Protein AF-A0A1Q7PZD8-F1 (afdb_monomer_lite)

Structure (mmCIF, N/CA/C/O backbone):
data_AF-A0A1Q7PZD8-F1
#
_entry.id   AF-A0A1Q7PZD8-F1
#
loop_
_atom_site.group_PDB
_atom_site.id
_atom_site.type_symbol
_atom_site.label_atom_id
_atom_site.label_alt_id
_atom_site.label_comp_id
_atom_site.label_asym_id
_atom_site.label_entity_id
_atom_site.label_seq_id
_atom_site.pdbx_PDB_ins_code
_atom_site.Cartn_x
_atom_site.Cartn_y
_atom_site.Cartn_z
_atom_site.occupancy
_atom_site.B_iso_or_equiv
_atom_site.auth_seq_id
_atom_site.auth_comp_id
_atom_site.auth_asym_id
_atom_site.auth_atom_id
_atom_site.pdbx_PDB_model_num
ATOM 1 N N . MET A 1 1 ? -4.943 -0.130 -11.254 1.00 75.88 1 MET A N 1
ATOM 2 C CA . MET A 1 1 ? -4.169 -1.299 -11.723 1.00 75.88 1 MET A CA 1
ATOM 3 C C . MET A 1 1 ? -2.786 -0.817 -12.117 1.00 75.88 1 MET A C 1
ATOM 5 O O . MET A 1 1 ? -2.678 -0.134 -13.123 1.00 75.88 1 MET A O 1
ATOM 9 N N . VAL A 1 2 ? -1.768 -1.096 -11.304 1.00 88.12 2 VAL A N 1
ATOM 10 C CA . VAL A 1 2 ? -0.381 -0.663 -11.551 1.00 88.12 2 VAL A CA 1
ATOM 11 C C . VAL A 1 2 ? 0.326 -1.619 -12.513 1.00 88.12 2 VAL A C 1
ATOM 13 O O . VAL A 1 2 ? 0.953 -1.170 -13.462 1.00 88.12 2 VAL A O 1
ATOM 16 N N . GLU A 1 3 ? 0.163 -2.931 -12.320 1.00 89.25 3 GLU A N 1
ATOM 17 C CA . GLU A 1 3 ? 0.861 -3.958 -13.115 1.00 89.25 3 GLU A CA 1
ATOM 18 C C . GLU A 1 3 ? 0.534 -3.869 -14.610 1.00 89.25 3 GLU A C 1
ATOM 20 O O . GLU A 1 3 ? 1.442 -3.815 -15.428 1.00 89.25 3 GLU A O 1
ATOM 25 N N . VAL A 1 4 ? -0.747 -3.736 -14.967 1.00 89.88 4 VAL A N 1
ATOM 26 C CA . VAL A 1 4 ? -1.165 -3.623 -16.376 1.00 89.88 4 VAL A CA 1
ATOM 27 C C . VAL A 1 4 ? -0.643 -2.347 -17.038 1.00 89.88 4 VAL A C 1
ATOM 29 O O . VAL A 1 4 ? -0.263 -2.385 -18.203 1.00 89.88 4 VAL A O 1
ATOM 32 N N . ALA A 1 5 ? -0.598 -1.224 -16.313 1.00 91.25 5 ALA A N 1
ATOM 33 C CA . ALA A 1 5 ? -0.029 0.014 -16.845 1.00 91.25 5 ALA A CA 1
ATOM 34 C C . ALA A 1 5 ? 1.463 -0.161 -17.159 1.00 91.25 5 ALA A C 1
ATOM 36 O O . ALA A 1 5 ? 1.909 0.173 -18.251 1.00 91.25 5 ALA A O 1
ATOM 37 N N . MET A 1 6 ? 2.204 -0.780 -16.239 1.00 92.00 6 MET A N 1
ATOM 38 C CA . MET A 1 6 ? 3.626 -1.048 -16.433 1.00 92.00 6 MET A CA 1
ATOM 39 C C . MET A 1 6 ? 3.890 -2.067 -17.545 1.00 92.00 6 MET A C 1
ATOM 41 O O . MET A 1 6 ? 4.825 -1.878 -18.314 1.00 92.00 6 MET A O 1
ATOM 45 N N . ASP A 1 7 ? 3.074 -3.115 -17.679 1.00 90.62 7 ASP A N 1
ATOM 46 C CA . ASP A 1 7 ? 3.204 -4.066 -18.789 1.00 90.62 7 ASP A CA 1
ATOM 47 C C . ASP A 1 7 ? 3.014 -3.368 -20.146 1.00 90.62 7 ASP A C 1
ATOM 49 O O . ASP A 1 7 ? 3.785 -3.614 -21.074 1.00 90.62 7 ASP A O 1
ATOM 53 N N . MET A 1 8 ? 2.048 -2.447 -20.259 1.00 92.62 8 MET A N 1
ATOM 54 C CA . MET A 1 8 ? 1.863 -1.644 -21.475 1.00 92.62 8 MET A CA 1
ATOM 55 C C . MET A 1 8 ? 3.074 -0.745 -21.763 1.00 92.62 8 MET A C 1
ATOM 57 O O . MET A 1 8 ? 3.529 -0.692 -22.906 1.00 92.62 8 MET A O 1
ATOM 61 N N . ASP A 1 9 ? 3.633 -0.089 -20.743 1.00 92.38 9 ASP A N 1
ATOM 62 C CA . ASP A 1 9 ? 4.831 0.748 -20.894 1.00 92.38 9 ASP A CA 1
ATOM 63 C C . ASP A 1 9 ? 6.044 -0.074 -21.364 1.00 92.38 9 ASP A C 1
ATOM 65 O O . ASP A 1 9 ? 6.802 0.356 -22.240 1.00 92.38 9 ASP A O 1
ATOM 69 N N . LEU A 1 10 ? 6.208 -1.292 -20.833 1.00 92.75 10 LEU A N 1
ATOM 70 C CA . LEU A 1 10 ? 7.265 -2.217 -21.244 1.00 92.75 10 LEU A CA 1
ATOM 71 C C . LEU A 1 10 ? 7.080 -2.704 -22.686 1.00 92.75 10 LEU A C 1
ATOM 73 O O . LEU A 1 10 ? 8.050 -2.738 -23.442 1.00 92.75 10 LEU A O 1
ATOM 77 N N . MET A 1 11 ? 5.852 -3.034 -23.098 1.00 91.56 11 MET A N 1
ATOM 78 C CA . MET A 1 11 ? 5.547 -3.433 -24.482 1.00 91.56 11 MET A CA 1
ATOM 79 C C . MET A 1 11 ? 5.864 -2.327 -25.497 1.00 91.56 11 MET A C 1
ATOM 81 O O . MET A 1 11 ? 6.249 -2.618 -26.629 1.00 91.56 11 MET A O 1
ATOM 85 N N . CYS A 1 12 ? 5.736 -1.065 -25.087 1.00 91.75 12 CYS A N 1
ATOM 86 C CA . CYS A 1 12 ? 6.058 0.108 -25.896 1.00 91.75 12 CYS A CA 1
ATOM 87 C C . CYS A 1 12 ? 7.536 0.533 -25.810 1.00 91.75 12 CYS A C 1
ATOM 89 O O . CYS A 1 12 ? 7.915 1.540 -26.409 1.00 91.75 12 CYS A O 1
ATOM 91 N N . SER A 1 13 ? 8.379 -0.214 -25.090 1.00 93.75 13 SER A N 1
ATOM 92 C CA . SER A 1 13 ? 9.791 0.109 -24.866 1.00 93.75 13 SER A CA 1
ATOM 93 C C . SER A 1 13 ? 10.704 -0.853 -25.640 1.00 93.75 13 SER A C 1
ATOM 95 O O . SER A 1 13 ? 11.177 -1.835 -25.072 1.00 93.75 13 SER A O 1
ATOM 97 N N . PRO A 1 14 ? 11.026 -0.593 -26.924 1.00 92.19 14 PRO A N 1
ATOM 98 C CA . PRO A 1 14 ? 11.845 -1.501 -27.738 1.00 92.19 14 PRO A CA 1
ATOM 99 C C . PRO A 1 14 ? 13.286 -1.666 -27.225 1.00 92.19 14 PRO A C 1
ATOM 101 O O .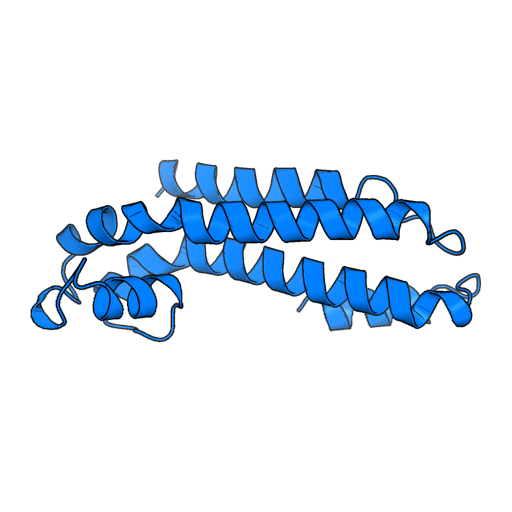 PRO A 1 14 ? 13.962 -2.622 -27.591 1.00 92.19 14 PRO A O 1
ATOM 104 N N . ALA A 1 15 ? 13.758 -0.742 -26.383 1.00 92.81 15 ALA A N 1
ATOM 105 C CA . ALA A 1 15 ? 15.058 -0.820 -25.719 1.00 92.81 15 ALA A CA 1
ATOM 106 C C . ALA A 1 15 ? 15.047 -1.693 -24.450 1.00 92.81 15 ALA A C 1
ATOM 108 O O . ALA A 1 15 ? 16.107 -1.927 -23.873 1.00 92.81 15 ALA A O 1
ATOM 109 N N . PHE A 1 16 ? 13.874 -2.158 -24.003 1.00 95.81 16 PHE A N 1
ATOM 110 C CA . PHE A 1 16 ? 13.747 -2.958 -22.794 1.00 95.81 16 PHE A CA 1
ATOM 111 C C . PHE A 1 16 ? 14.445 -4.312 -22.944 1.00 95.81 16 PHE A C 1
ATOM 113 O O . PHE A 1 16 ? 14.239 -5.053 -23.907 1.00 95.81 16 PHE A O 1
ATOM 120 N N . GLU A 1 17 ? 15.254 -4.670 -21.953 1.00 95.81 17 GLU A N 1
ATOM 121 C CA . GLU A 1 17 ? 15.998 -5.920 -21.969 1.00 95.81 17 GLU A CA 1
ATOM 122 C C . GLU A 1 17 ? 15.245 -6.998 -21.192 1.00 95.81 17 GLU A C 1
ATOM 124 O O . GLU A 1 17 ? 15.093 -6.926 -19.976 1.00 95.81 17 GLU A O 1
ATOM 129 N N . MET A 1 18 ? 14.848 -8.072 -21.878 1.00 94.12 18 MET A N 1
ATOM 130 C CA . MET A 1 18 ? 14.032 -9.150 -21.296 1.00 94.12 18 MET A CA 1
ATOM 131 C C . MET A 1 18 ? 14.620 -9.807 -20.039 1.00 94.12 18 MET A C 1
ATOM 133 O O . MET A 1 18 ? 13.871 -10.338 -19.219 1.00 94.12 18 MET A O 1
ATOM 137 N N . ARG A 1 19 ? 15.944 -9.757 -19.847 1.00 95.56 19 ARG A N 1
ATOM 138 C CA . ARG A 1 19 ? 16.592 -10.238 -18.615 1.00 95.56 19 ARG A CA 1
ATOM 139 C C . ARG A 1 19 ? 16.190 -9.438 -17.368 1.00 95.56 19 ARG A C 1
ATOM 141 O O . ARG A 1 19 ? 16.236 -9.981 -16.271 1.00 95.56 19 ARG A O 1
ATOM 148 N N . GLU A 1 20 ? 15.768 -8.183 -17.531 1.00 96.00 20 GLU A N 1
ATOM 149 C CA . GLU A 1 20 ? 15.320 -7.298 -16.447 1.00 96.00 20 GLU A CA 1
ATOM 150 C C . GLU A 1 20 ? 13.822 -7.473 -16.119 1.00 96.00 20 GLU A C 1
ATOM 152 O O . GLU A 1 20 ? 13.328 -6.895 -15.149 1.00 96.00 20 GLU A O 1
ATOM 157 N N . LEU A 1 21 ? 13.083 -8.307 -16.869 1.00 94.50 21 LEU A N 1
ATOM 158 C CA . LEU A 1 21 ? 11.638 -8.514 -16.685 1.00 94.50 21 LEU A CA 1
ATOM 159 C C . LEU A 1 21 ? 11.272 -9.012 -15.282 1.00 94.50 21 LEU A C 1
ATOM 161 O O . LEU A 1 21 ? 10.256 -8.593 -14.729 1.00 94.50 21 LEU A O 1
ATOM 165 N N . GLY A 1 22 ? 12.096 -9.876 -14.684 1.00 95.00 22 GLY A N 1
ATOM 166 C CA . GLY A 1 22 ? 11.879 -10.344 -13.311 1.00 95.00 22 GLY A CA 1
ATOM 167 C C . GLY A 1 22 ? 11.932 -9.204 -12.289 1.00 95.00 22 GLY A C 1
ATOM 168 O O . GLY A 1 22 ? 11.043 -9.083 -11.438 1.00 95.00 22 GLY A O 1
ATOM 169 N N . SER A 1 23 ? 12.931 -8.327 -12.412 1.00 96.12 23 SER A N 1
ATOM 170 C CA . SER A 1 23 ? 13.091 -7.151 -11.553 1.00 96.12 23 SER A CA 1
ATOM 171 C C . SER A 1 23 ? 11.953 -6.152 -11.769 1.00 96.12 23 SER A C 1
ATOM 173 O O . SER A 1 23 ? 11.325 -5.728 -10.799 1.00 96.12 23 SER A O 1
ATOM 175 N N . MET A 1 24 ? 11.589 -5.857 -13.022 1.00 95.94 24 MET A N 1
ATOM 176 C CA . MET A 1 24 ? 10.481 -4.944 -13.335 1.00 95.94 24 MET A CA 1
ATOM 177 C C . MET A 1 24 ? 9.122 -5.439 -12.833 1.00 95.94 24 MET A C 1
ATOM 179 O O . MET A 1 24 ? 8.368 -4.665 -12.246 1.00 95.94 24 MET A O 1
ATOM 183 N N . ARG A 1 25 ? 8.817 -6.735 -12.974 1.00 95.06 25 ARG A N 1
ATOM 184 C CA . ARG A 1 25 ? 7.599 -7.328 -12.393 1.00 95.06 25 ARG A CA 1
ATOM 185 C C . ARG A 1 25 ? 7.581 -7.223 -10.875 1.00 95.06 25 ARG A C 1
ATOM 187 O O . ARG A 1 25 ? 6.532 -6.988 -10.278 1.00 95.06 25 ARG A O 1
ATOM 194 N N . THR A 1 26 ? 8.743 -7.366 -10.241 1.00 96.88 26 THR A N 1
ATOM 195 C CA . THR A 1 26 ? 8.853 -7.199 -8.791 1.00 96.88 26 THR A CA 1
ATOM 196 C C . THR A 1 26 ? 8.574 -5.753 -8.385 1.00 96.88 26 THR A C 1
ATOM 198 O O . THR A 1 26 ? 7.794 -5.531 -7.457 1.00 96.88 26 THR A O 1
ATOM 201 N N . VAL A 1 27 ? 9.120 -4.772 -9.112 1.00 97.12 27 VAL A N 1
ATOM 202 C CA . VAL A 1 27 ? 8.802 -3.346 -8.924 1.00 97.12 27 VAL A CA 1
ATOM 203 C C . VAL A 1 27 ? 7.299 -3.099 -9.079 1.00 97.12 27 VAL A C 1
ATOM 205 O O . VAL A 1 27 ? 6.695 -2.501 -8.188 1.00 97.12 27 VAL A O 1
ATOM 208 N N . ALA A 1 28 ? 6.677 -3.622 -10.138 1.00 96.12 28 ALA A N 1
ATOM 209 C CA . ALA A 1 28 ? 5.245 -3.469 -10.394 1.00 96.12 28 ALA A CA 1
ATOM 210 C C . ALA A 1 28 ? 4.374 -4.044 -9.269 1.00 96.12 28 ALA A C 1
ATOM 212 O O . ALA A 1 28 ? 3.481 -3.368 -8.754 1.00 96.12 28 ALA A O 1
ATOM 213 N N . CYS A 1 29 ? 4.688 -5.258 -8.812 1.00 97.56 29 CYS A N 1
ATOM 214 C CA . CYS A 1 29 ? 3.979 -5.910 -7.715 1.00 97.56 29 CYS A CA 1
ATOM 215 C C . CYS A 1 29 ? 4.119 -5.133 -6.394 1.00 97.56 29 CYS A C 1
ATOM 217 O O . CYS A 1 29 ? 3.160 -4.989 -5.628 1.00 97.56 29 CYS A O 1
ATOM 219 N N . LEU A 1 30 ? 5.316 -4.616 -6.097 1.00 97.88 30 LEU A N 1
ATOM 220 C CA . LEU A 1 30 ? 5.550 -3.794 -4.908 1.00 97.88 30 LEU A CA 1
ATOM 221 C C . LEU A 1 30 ? 4.784 -2.468 -4.992 1.00 97.88 30 LEU A C 1
ATOM 223 O O . LEU A 1 30 ? 4.112 -2.101 -4.028 1.00 97.88 30 LEU A O 1
ATOM 227 N N . ALA A 1 31 ? 4.815 -1.795 -6.141 1.00 97.12 31 ALA A N 1
ATOM 228 C CA . ALA A 1 31 ? 4.070 -0.564 -6.381 1.00 97.12 31 ALA A CA 1
ATOM 229 C C . ALA A 1 31 ? 2.549 -0.779 -6.270 1.00 97.12 31 ALA A C 1
ATOM 231 O O . ALA A 1 31 ? 1.866 0.008 -5.616 1.00 97.12 31 ALA A O 1
ATOM 232 N N . GLN A 1 32 ? 2.017 -1.890 -6.790 1.00 96.38 32 GLN A N 1
ATOM 233 C CA . GLN A 1 32 ? 0.612 -2.277 -6.618 1.00 96.38 32 GLN A CA 1
ATOM 234 C C . GLN A 1 32 ? 0.245 -2.461 -5.136 1.00 96.38 32 GLN A C 1
ATOM 236 O O . GLN A 1 32 ? -0.813 -2.007 -4.697 1.00 96.38 32 GLN A O 1
ATOM 241 N N . LYS A 1 33 ? 1.121 -3.084 -4.336 1.00 96.94 33 LYS A N 1
ATOM 242 C CA . LYS A 1 33 ? 0.912 -3.235 -2.884 1.00 96.94 33 LYS A CA 1
ATOM 243 C C . LYS A 1 33 ? 0.931 -1.892 -2.153 1.00 96.94 33 LYS A C 1
ATOM 245 O O . LYS A 1 33 ? 0.133 -1.697 -1.240 1.00 96.94 33 LYS A O 1
ATOM 250 N N . ILE A 1 34 ? 1.812 -0.973 -2.546 1.00 96.75 34 ILE A N 1
ATOM 251 C CA . ILE A 1 34 ? 1.881 0.387 -1.988 1.00 96.75 34 ILE A CA 1
ATOM 252 C C . ILE A 1 34 ? 0.604 1.162 -2.334 1.00 96.75 34 ILE A C 1
ATOM 254 O O . ILE A 1 34 ? -0.028 1.720 -1.440 1.00 96.75 34 ILE A O 1
ATOM 258 N N . ALA A 1 35 ? 0.166 1.119 -3.595 1.00 94.25 35 ALA A N 1
ATOM 259 C CA . ALA A 1 35 ? -1.081 1.739 -4.037 1.00 94.25 35 ALA A CA 1
ATOM 260 C C . ALA A 1 35 ? -2.301 1.183 -3.283 1.00 94.25 35 ALA A C 1
ATOM 262 O O . ALA A 1 35 ? -3.170 1.945 -2.870 1.00 94.25 35 ALA A O 1
ATOM 263 N N . HIS A 1 36 ? -2.341 -0.130 -3.032 1.00 94.62 36 HIS A N 1
ATOM 264 C CA . HIS A 1 36 ? -3.391 -0.751 -2.226 1.00 94.62 36 HIS A CA 1
ATOM 265 C C . HIS A 1 36 ? -3.396 -0.239 -0.777 1.00 94.62 36 HIS A C 1
ATOM 267 O O . HIS A 1 36 ? -4.463 -0.001 -0.216 1.00 94.62 36 HIS A O 1
ATOM 273 N N . VAL A 1 37 ? -2.222 -0.055 -0.159 1.00 95.56 37 VAL A N 1
ATOM 274 C CA . VAL A 1 37 ? -2.130 0.570 1.172 1.00 95.56 37 VAL A CA 1
ATOM 275 C C . VAL A 1 37 ? -2.659 2.001 1.127 1.00 95.56 37 VAL A C 1
ATOM 277 O O . VAL A 1 37 ? -3.467 2.355 1.977 1.00 95.56 37 VAL A O 1
ATOM 280 N N . GLY A 1 38 ? -2.256 2.794 0.132 1.00 93.31 38 GLY A N 1
ATOM 281 C CA . GLY A 1 38 ? -2.756 4.156 -0.058 1.00 93.31 38 GLY A CA 1
ATOM 282 C C . GLY A 1 38 ? -4.281 4.211 -0.165 1.00 93.31 38 GLY A C 1
ATOM 283 O O . GLY A 1 38 ? -4.925 4.921 0.601 1.00 93.31 38 GLY A O 1
ATOM 284 N N . ASN A 1 39 ? -4.862 3.375 -1.031 1.00 92.25 39 ASN A N 1
ATOM 285 C CA . ASN A 1 39 ? -6.311 3.256 -1.182 1.00 92.25 39 ASN A CA 1
ATOM 286 C C . ASN A 1 39 ? -6.994 2.904 0.147 1.00 92.25 39 ASN A C 1
ATOM 288 O O . ASN A 1 39 ? -7.866 3.640 0.596 1.00 92.25 39 ASN A O 1
ATOM 292 N N . MET A 1 40 ? -6.533 1.846 0.821 1.00 95.12 40 MET A N 1
ATOM 293 C CA . MET A 1 40 ? -7.065 1.416 2.119 1.00 95.12 40 MET A CA 1
ATOM 294 C C . MET A 1 40 ? -7.004 2.540 3.165 1.00 95.12 40 MET A C 1
ATOM 296 O O . MET A 1 40 ? -7.956 2.746 3.912 1.00 95.12 40 MET A O 1
ATOM 300 N N . LEU A 1 41 ? -5.902 3.298 3.222 1.00 93.88 41 LEU A N 1
ATOM 301 C CA . LEU A 1 41 ? -5.783 4.447 4.121 1.00 93.88 41 LEU A CA 1
ATOM 302 C C . LEU A 1 41 ? -6.801 5.543 3.788 1.00 93.88 41 LEU A C 1
ATOM 304 O O . LEU A 1 41 ? -7.176 6.289 4.682 1.00 93.88 41 LEU A O 1
ATOM 308 N N . THR A 1 42 ? -7.269 5.676 2.554 1.00 92.69 42 THR A N 1
ATOM 309 C CA . THR A 1 42 ? -8.299 6.674 2.225 1.00 92.69 42 THR A CA 1
ATOM 310 C C . THR A 1 42 ? -9.725 6.185 2.452 1.00 92.69 42 THR A C 1
ATOM 312 O O . THR A 1 42 ? -10.582 6.995 2.799 1.00 92.69 42 THR A O 1
ATOM 315 N N . THR A 1 43 ? -9.989 4.889 2.274 1.00 93.88 43 THR A N 1
ATOM 316 C CA . THR A 1 43 ? -11.356 4.350 2.226 1.00 93.88 43 THR A CA 1
ATOM 317 C C . THR A 1 43 ? -11.832 3.759 3.547 1.00 93.88 43 THR A C 1
ATOM 319 O O . THR A 1 43 ? -13.024 3.859 3.842 1.00 93.88 43 THR A O 1
ATOM 322 N N . TYR A 1 44 ? -10.929 3.243 4.394 1.00 95.81 44 TYR A N 1
ATOM 323 C CA . TYR A 1 44 ? -11.341 2.560 5.627 1.00 95.81 44 TYR A CA 1
ATOM 324 C C . TYR A 1 44 ? -12.273 3.367 6.544 1.00 95.81 44 TYR A C 1
ATOM 326 O O . TYR A 1 44 ? -13.138 2.752 7.167 1.00 95.81 44 TYR A O 1
ATOM 334 N N . PRO A 1 45 ? -12.154 4.707 6.679 1.00 95.38 45 PRO A N 1
ATOM 335 C CA . PRO A 1 45 ? -13.072 5.461 7.527 1.00 95.38 45 PRO A CA 1
ATOM 336 C C . PRO A 1 45 ? -14.538 5.308 7.107 1.00 95.38 45 PRO A C 1
ATOM 338 O O . PRO A 1 45 ? -15.403 5.180 7.971 1.00 95.38 45 PRO A O 1
ATOM 341 N N . SER A 1 46 ? -14.808 5.292 5.799 1.00 95.62 46 SER A N 1
ATOM 342 C CA . SER A 1 46 ? -16.147 5.056 5.252 1.00 95.62 46 SER A CA 1
ATOM 343 C C . SER A 1 46 ? -16.546 3.589 5.379 1.00 95.62 46 SER A C 1
ATOM 345 O O . SER A 1 46 ? -17.650 3.305 5.832 1.00 95.62 46 SER A O 1
ATOM 347 N N . GLU A 1 47 ? -15.625 2.664 5.098 1.00 97.25 47 GLU A N 1
ATOM 348 C CA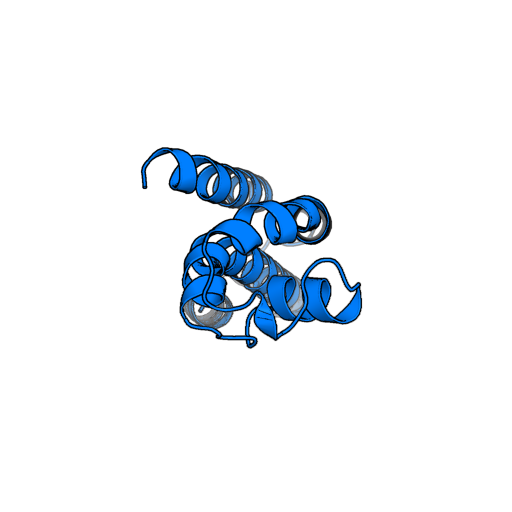 . GLU A 1 47 ? -15.862 1.214 5.201 1.00 97.25 47 GLU A CA 1
ATOM 349 C C . GLU A 1 47 ? -16.269 0.800 6.634 1.00 97.25 47 GLU A C 1
ATOM 351 O O . GLU A 1 47 ? -17.160 -0.028 6.815 1.00 97.25 47 GLU A O 1
ATOM 356 N N . VAL A 1 48 ? -15.712 1.442 7.675 1.00 97.38 48 VAL A N 1
ATOM 357 C CA . VAL A 1 48 ? -16.139 1.246 9.078 1.00 97.38 48 VAL A CA 1
ATOM 358 C C . VAL A 1 48 ? -17.616 1.605 9.282 1.00 97.38 48 VAL A C 1
ATOM 360 O O . VAL A 1 48 ? -18.323 0.898 10.001 1.00 97.38 48 VAL A O 1
ATOM 363 N N . VAL A 1 49 ? -18.091 2.691 8.665 1.00 96.69 49 VAL A N 1
ATOM 364 C CA . VAL A 1 49 ? -19.486 3.161 8.769 1.00 96.69 49 VAL A CA 1
ATOM 365 C C . VAL A 1 49 ? -20.426 2.296 7.926 1.00 96.69 49 VAL A C 1
ATOM 367 O O . VAL A 1 49 ? -21.564 2.046 8.313 1.00 96.69 49 VAL A O 1
ATOM 370 N N . GLU A 1 50 ? -19.944 1.788 6.799 1.00 97.06 50 GLU A N 1
ATOM 371 C CA . GLU A 1 50 ? -20.689 0.895 5.906 1.00 97.06 50 GLU A CA 1
ATOM 372 C C . GLU A 1 50 ? -20.732 -0.555 6.410 1.00 97.06 50 GLU A C 1
ATOM 374 O O . GLU A 1 50 ? -21.430 -1.388 5.834 1.00 97.06 50 GLU A O 1
ATOM 379 N N . ARG A 1 51 ? -20.030 -0.853 7.514 1.00 96.75 51 ARG A N 1
ATOM 380 C CA . ARG A 1 51 ? -19.842 -2.209 8.056 1.00 96.75 51 ARG A CA 1
ATOM 381 C C . ARG A 1 51 ? -19.144 -3.152 7.068 1.00 96.75 51 ARG A C 1
ATOM 383 O O . ARG A 1 51 ? -19.313 -4.367 7.158 1.00 96.75 51 ARG A O 1
ATOM 390 N N . ASP A 1 52 ? -18.338 -2.606 6.160 1.00 96.12 52 ASP A N 1
ATOM 391 C CA . ASP A 1 52 ? -17.517 -3.393 5.248 1.00 96.12 52 ASP A CA 1
ATOM 392 C C . ASP A 1 52 ? -16.219 -3.831 5.944 1.00 96.12 52 ASP A C 1
ATOM 394 O O . ASP A 1 52 ? -15.401 -3.025 6.390 1.00 96.12 52 ASP A O 1
ATOM 398 N N . VAL A 1 53 ? -16.027 -5.145 6.042 1.00 94.81 53 VAL A N 1
ATOM 399 C CA . VAL A 1 53 ? -14.868 -5.775 6.690 1.00 94.81 53 VAL A CA 1
ATOM 400 C C . VAL A 1 53 ? -13.811 -6.264 5.696 1.00 94.81 53 VAL A C 1
ATOM 402 O O . VAL A 1 53 ? -12.832 -6.893 6.112 1.00 94.81 53 VAL A O 1
ATOM 405 N N . SER A 1 54 ? -13.987 -5.974 4.402 1.00 93.88 54 SER A N 1
ATOM 406 C CA . SER A 1 54 ? -13.051 -6.324 3.326 1.00 93.88 54 SER A CA 1
ATOM 407 C C . SER A 1 54 ? -11.683 -5.643 3.487 1.00 93.88 54 SER A C 1
ATOM 409 O O . SER A 1 54 ? -10.650 -6.187 3.086 1.00 93.88 54 SER A O 1
ATOM 411 N N . SER A 1 55 ? -11.663 -4.483 4.146 1.00 94.75 55 SER A N 1
ATOM 412 C CA . SER A 1 55 ? -10.466 -3.694 4.414 1.00 94.75 55 SER A CA 1
ATOM 413 C C . SER A 1 55 ? -9.512 -4.393 5.386 1.00 94.75 55 SER A C 1
ATOM 415 O O . SER A 1 55 ? -9.877 -4.635 6.544 1.00 94.75 55 SER A O 1
ATOM 417 N N . PRO A 1 56 ? -8.241 -4.637 5.009 1.00 96.69 56 PRO A N 1
ATOM 418 C CA . PRO A 1 56 ? -7.295 -5.341 5.872 1.00 96.69 56 PRO A CA 1
ATOM 419 C C . PRO A 1 56 ? -7.076 -4.687 7.242 1.00 96.69 56 PRO A C 1
ATOM 421 O O . PRO A 1 56 ? -6.782 -5.387 8.215 1.00 96.69 56 PRO A O 1
ATOM 424 N N . ILE A 1 57 ? -7.190 -3.357 7.334 1.00 97.56 57 ILE A N 1
ATOM 425 C CA . ILE A 1 57 ? -7.039 -2.619 8.595 1.00 97.56 57 ILE A CA 1
ATOM 426 C C . ILE A 1 57 ? -8.223 -2.853 9.540 1.00 97.56 57 ILE A C 1
ATOM 428 O O . ILE A 1 57 ? -8.007 -3.025 10.741 1.00 97.56 57 ILE A O 1
ATOM 432 N N . ILE A 1 58 ? -9.444 -2.959 9.007 1.00 97.94 58 ILE A N 1
ATOM 433 C CA . ILE A 1 58 ? -10.661 -3.252 9.775 1.00 97.94 58 ILE A CA 1
ATOM 434 C C . ILE A 1 58 ? -10.631 -4.705 10.249 1.00 97.94 58 ILE A C 1
ATOM 436 O O . ILE A 1 58 ? -10.776 -4.961 11.446 1.00 97.94 58 ILE A O 1
ATOM 440 N N . SER A 1 59 ? -10.324 -5.660 9.361 1.00 97.62 59 SER A N 1
ATOM 441 C CA . SER A 1 59 ? -10.211 -7.069 9.767 1.00 97.62 59 SER A CA 1
ATOM 442 C C . SER A 1 59 ? -9.074 -7.279 10.780 1.00 97.62 59 SER A C 1
ATOM 444 O O . SER A 1 59 ? -9.147 -8.158 11.639 1.00 97.62 59 SER A O 1
ATOM 446 N N . LEU A 1 60 ? -7.994 -6.489 10.718 1.00 98.12 60 LEU A N 1
ATOM 447 C CA . LEU A 1 60 ? -6.950 -6.506 11.746 1.00 98.12 60 LEU A CA 1
ATOM 448 C C . LEU A 1 60 ? -7.442 -5.935 13.083 1.00 98.12 60 LEU A C 1
ATOM 450 O O . LEU A 1 60 ? -7.112 -6.504 14.123 1.00 98.12 60 LEU A O 1
ATOM 454 N N . ALA A 1 61 ? -8.211 -4.846 13.066 1.00 98.12 61 ALA A N 1
ATOM 455 C CA . ALA A 1 61 ? -8.752 -4.223 14.269 1.00 98.12 61 ALA A CA 1
ATOM 456 C C . ALA A 1 61 ? -9.701 -5.162 15.024 1.00 98.12 61 ALA A C 1
ATOM 458 O O . ALA A 1 61 ? -9.540 -5.323 16.234 1.00 98.12 61 ALA A O 1
ATOM 459 N N . LEU A 1 62 ? -10.597 -5.847 14.304 1.00 97.94 62 LEU A N 1
ATOM 460 C CA . LEU A 1 62 ? -11.490 -6.868 14.862 1.00 97.94 62 LEU A CA 1
ATOM 461 C C . LEU A 1 62 ? -10.698 -8.036 15.466 1.00 97.94 62 LEU A C 1
ATOM 463 O O . LEU A 1 62 ? -10.876 -8.372 16.633 1.00 97.94 62 LEU A O 1
ATOM 467 N N . ARG A 1 63 ? -9.738 -8.605 14.718 1.00 97.69 63 ARG A N 1
ATOM 468 C CA . ARG A 1 63 ? -8.897 -9.717 15.212 1.00 97.69 63 ARG A CA 1
ATOM 469 C C . ARG A 1 63 ? -8.077 -9.361 16.449 1.00 97.69 63 ARG A C 1
ATOM 471 O O . ARG A 1 63 ? -7.775 -10.238 17.250 1.00 97.69 63 ARG A O 1
ATOM 478 N N . LYS A 1 64 ? -7.677 -8.096 16.588 1.00 97.00 64 LYS A N 1
ATOM 479 C CA . LYS A 1 64 ? -6.938 -7.596 17.755 1.00 97.00 64 LYS A CA 1
ATOM 480 C C . LYS A 1 64 ? -7.845 -7.106 18.889 1.00 97.00 64 LYS A C 1
ATOM 482 O O . LYS A 1 64 ? -7.315 -6.652 19.898 1.00 97.00 64 LYS A O 1
ATOM 487 N N . GLY A 1 65 ? -9.170 -7.154 18.727 1.00 97.12 65 GLY A N 1
ATOM 488 C CA . GLY A 1 65 ? -10.129 -6.643 19.709 1.00 97.12 65 GLY A CA 1
ATOM 489 C C . GLY A 1 65 ? -10.048 -5.128 19.931 1.00 97.12 65 GLY A C 1
ATOM 490 O O . GLY A 1 65 ? -10.454 -4.638 20.979 1.00 97.12 65 GLY A O 1
ATOM 491 N N . ILE A 1 66 ? -9.492 -4.376 18.975 1.00 97.44 66 ILE A N 1
ATOM 492 C CA . ILE A 1 66 ? -9.409 -2.904 19.040 1.00 97.44 66 ILE A CA 1
ATOM 493 C C . ILE A 1 66 ? -10.791 -2.276 18.842 1.00 97.44 66 ILE A C 1
ATOM 495 O O . ILE A 1 66 ? -11.084 -1.223 19.410 1.00 97.44 66 ILE A O 1
ATOM 499 N N . ILE A 1 67 ? -11.614 -2.940 18.034 1.00 97.56 67 ILE A N 1
ATOM 500 C CA . ILE A 1 67 ? -13.045 -2.702 17.886 1.00 97.56 67 ILE A CA 1
ATOM 501 C 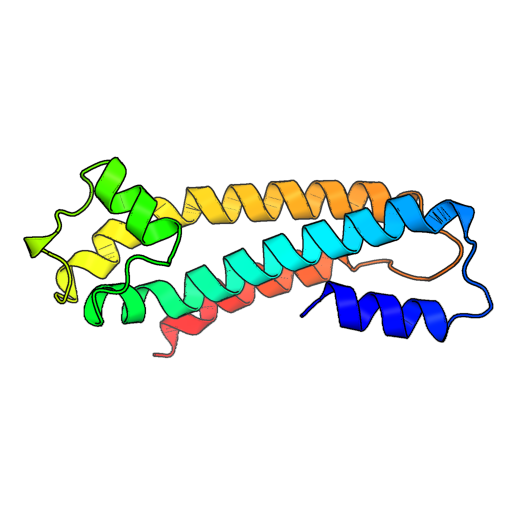C . ILE A 1 67 ? -13.760 -4.051 17.954 1.00 97.56 67 ILE A C 1
ATOM 503 O O . ILE A 1 67 ? -13.166 -5.088 17.644 1.00 97.56 67 ILE A O 1
ATOM 507 N N . ARG A 1 68 ? -15.030 -4.027 18.333 1.00 97.12 68 ARG A N 1
ATOM 508 C CA . ARG A 1 68 ? -15.953 -5.160 18.269 1.00 97.12 68 ARG A CA 1
ATOM 509 C C . ARG A 1 68 ? -16.915 -5.019 17.085 1.00 97.12 68 ARG A C 1
ATOM 511 O O . ARG A 1 68 ? -17.044 -3.942 16.508 1.00 97.12 68 ARG A O 1
ATOM 518 N N . GLU A 1 69 ? -17.603 -6.102 16.731 1.00 95.00 69 GLU A N 1
ATOM 519 C CA . GLU A 1 69 ? -18.574 -6.110 15.623 1.00 95.00 69 GLU A CA 1
ATOM 520 C C . GLU A 1 69 ? -19.742 -5.135 15.841 1.00 95.00 69 GLU A C 1
ATOM 522 O O . GLU A 1 69 ? -20.186 -4.496 14.892 1.00 95.00 69 GLU A O 1
ATOM 527 N N . ASP A 1 70 ? -20.199 -4.963 17.086 1.00 95.50 70 ASP A N 1
ATOM 528 C CA . ASP A 1 70 ? -21.268 -4.023 17.456 1.00 95.50 70 ASP A CA 1
ATOM 529 C C . ASP A 1 70 ? -20.853 -2.549 17.317 1.00 95.50 70 ASP A C 1
ATOM 531 O O . ASP A 1 70 ? -21.713 -1.674 17.250 1.00 95.50 70 ASP A O 1
ATOM 535 N N . GLU A 1 71 ? -19.549 -2.272 17.230 1.00 96.56 71 GLU A N 1
ATOM 536 C CA . GLU A 1 71 ? -19.007 -0.930 17.000 1.00 96.56 71 GLU A CA 1
ATOM 537 C C . GLU A 1 71 ? -18.922 -0.575 15.503 1.00 96.56 71 GLU A C 1
ATOM 539 O O . GLU A 1 71 ? -18.681 0.582 15.158 1.00 96.56 71 GLU A O 1
ATOM 544 N N . LEU A 1 72 ? -19.130 -1.538 14.593 1.00 96.25 72 LEU A N 1
ATOM 545 C CA . LEU A 1 72 ? -19.208 -1.261 13.157 1.00 96.25 72 LEU A CA 1
ATOM 546 C C . LEU A 1 72 ? -20.501 -0.505 12.820 1.00 96.25 72 LEU A C 1
ATOM 548 O O . LEU A 1 72 ? -21.603 -0.840 13.268 1.00 96.25 72 LEU A O 1
ATOM 552 N N . GLY A 1 73 ? -20.384 0.495 11.951 1.00 94.81 73 GLY A N 1
ATOM 553 C CA . GLY A 1 73 ? -21.455 1.444 11.649 1.00 94.81 73 GLY A CA 1
ATOM 554 C C . GLY A 1 73 ? -21.397 2.726 12.479 1.00 94.81 73 GLY A C 1
ATOM 555 O O . GLY A 1 73 ? -22.064 3.698 12.131 1.00 94.81 73 GLY A O 1
ATOM 556 N N . ASP A 1 74 ? -20.575 2.766 13.532 1.00 95.25 74 ASP A N 1
ATOM 557 C CA . ASP A 1 74 ? -20.359 3.964 14.340 1.00 95.25 74 ASP A CA 1
ATOM 558 C C . ASP A 1 74 ? -19.059 4.679 13.935 1.00 95.25 74 ASP A C 1
ATOM 560 O O . ASP A 1 74 ? -17.962 4.112 13.945 1.00 95.25 74 ASP A O 1
ATOM 564 N N . LYS A 1 75 ? -19.158 5.980 13.641 1.00 95.06 75 LYS A N 1
ATOM 565 C CA . LYS A 1 75 ? -17.996 6.840 13.365 1.00 95.06 75 LYS A CA 1
ATOM 566 C C . LYS A 1 75 ? -17.018 6.896 14.544 1.00 95.06 75 LYS A C 1
ATOM 568 O O . LYS A 1 75 ? -15.829 7.127 14.324 1.00 95.06 75 LYS A O 1
ATOM 573 N N . ALA A 1 76 ? -17.468 6.638 15.773 1.00 95.69 76 ALA A N 1
ATOM 574 C CA . ALA A 1 76 ? -16.608 6.567 16.953 1.00 95.69 76 ALA A CA 1
ATOM 575 C C . ALA A 1 76 ? -15.575 5.421 16.894 1.00 95.69 76 ALA A C 1
ATOM 577 O O . ALA A 1 76 ? -14.561 5.466 17.600 1.00 95.69 76 ALA A O 1
ATOM 578 N N . ALA A 1 77 ? -15.779 4.411 16.039 1.00 96.56 77 ALA A N 1
ATOM 579 C CA . ALA A 1 77 ? -14.818 3.333 15.818 1.00 96.56 77 ALA A CA 1
ATOM 580 C C . ALA A 1 77 ? -13.640 3.751 14.914 1.00 96.56 77 ALA A C 1
ATOM 582 O O . ALA A 1 77 ? -12.537 3.214 15.052 1.00 96.56 77 ALA A O 1
ATOM 583 N N . VAL A 1 78 ? -13.818 4.748 14.036 1.00 96.19 78 VAL A N 1
ATOM 584 C CA . VAL A 1 78 ? -12.803 5.172 13.049 1.00 96.19 78 VAL A CA 1
ATOM 585 C C . VAL A 1 78 ? -11.469 5.578 13.699 1.00 96.19 78 VAL A C 1
ATOM 587 O O . VAL A 1 78 ? -10.429 5.069 13.264 1.00 96.19 78 VAL A O 1
ATOM 590 N N 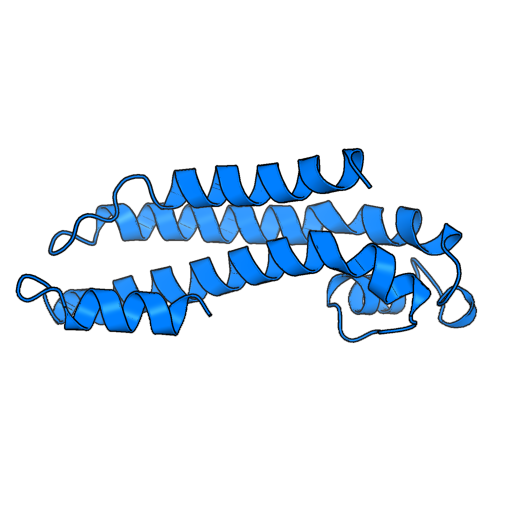. PRO A 1 79 ? -11.431 6.410 14.763 1.00 96.12 79 PRO A N 1
ATOM 591 C CA . PRO A 1 79 ? -10.174 6.752 15.430 1.00 96.12 79 PRO A CA 1
ATOM 592 C C . PRO A 1 79 ? -9.498 5.551 16.107 1.00 96.12 79 PRO A C 1
ATOM 594 O O . PRO A 1 79 ? -8.274 5.521 16.228 1.00 96.12 79 PRO A O 1
ATOM 597 N N . LYS A 1 80 ? -10.268 4.541 16.543 1.00 97.12 80 LYS A N 1
ATOM 598 C CA . LYS A 1 80 ? -9.715 3.313 17.139 1.00 97.12 80 LYS A CA 1
ATOM 599 C C . LYS A 1 80 ? -8.985 2.490 16.082 1.00 97.12 80 LYS A C 1
ATOM 601 O O . LYS A 1 80 ? -7.846 2.089 16.315 1.00 97.12 80 LYS A O 1
ATOM 606 N N . VAL A 1 81 ? -9.601 2.313 14.910 1.00 97.12 81 VAL A N 1
ATOM 607 C CA . VAL A 1 81 ? -8.989 1.643 13.749 1.00 97.12 81 VAL A CA 1
ATOM 608 C C . VAL A 1 81 ? -7.762 2.415 13.250 1.00 97.12 81 VAL A C 1
ATOM 610 O O . VAL A 1 81 ? -6.738 1.802 12.951 1.00 97.12 81 VAL A O 1
ATOM 613 N N . GLY A 1 82 ? -7.807 3.752 13.260 1.00 95.62 82 GLY A N 1
ATOM 614 C CA . GLY A 1 82 ? -6.693 4.616 12.843 1.00 95.62 82 GLY A CA 1
ATOM 615 C C . GLY A 1 82 ? -5.384 4.394 13.610 1.00 95.62 82 GLY A C 1
ATOM 616 O O . GLY A 1 82 ? -4.298 4.577 13.063 1.00 95.62 82 GLY A O 1
ATOM 617 N N . LYS A 1 83 ? -5.447 3.863 14.840 1.00 94.94 83 LYS A N 1
ATOM 618 C CA . LYS A 1 83 ? -4.255 3.453 15.608 1.00 94.94 83 LYS A CA 1
ATOM 619 C C . LYS A 1 83 ? -3.437 2.352 14.928 1.00 94.94 83 LYS A C 1
ATOM 621 O O . LYS A 1 83 ? -2.318 2.092 15.356 1.00 94.94 83 LYS A O 1
ATOM 626 N N . LEU A 1 84 ? -3.978 1.675 13.915 1.00 96.88 84 LEU A N 1
ATOM 627 C CA . LEU A 1 84 ? -3.290 0.630 13.158 1.00 96.88 84 LEU A CA 1
ATOM 628 C C . LEU A 1 84 ? -2.663 1.119 11.855 1.00 96.88 84 LEU A C 1
ATOM 630 O O . LEU A 1 84 ? -1.942 0.347 11.225 1.00 96.88 84 LEU A O 1
ATOM 634 N N . GLU A 1 85 ? -2.885 2.366 11.440 1.00 95.50 85 GLU A N 1
ATOM 635 C CA . GLU A 1 85 ? -2.350 2.867 10.169 1.00 95.50 85 GLU A CA 1
ATOM 636 C C . GLU A 1 85 ? -0.843 2.708 10.058 1.00 95.50 85 GLU A C 1
ATOM 638 O O . GLU A 1 85 ? -0.340 2.311 9.007 1.00 95.50 85 GLU A O 1
ATOM 643 N N . TRP A 1 86 ? -0.126 2.967 11.154 1.00 94.88 86 TRP A N 1
ATOM 644 C CA . TRP A 1 86 ? 1.329 2.863 11.201 1.00 94.88 86 TRP A CA 1
ATOM 645 C C . TRP A 1 86 ? 1.823 1.474 10.772 1.00 94.88 86 TRP A C 1
ATOM 647 O O . TRP A 1 86 ? 2.869 1.371 10.138 1.00 94.88 86 TRP A O 1
ATOM 657 N N . VAL A 1 87 ? 1.061 0.406 11.048 1.00 96.44 87 VAL A N 1
ATOM 658 C CA . VAL A 1 87 ? 1.412 -0.969 10.657 1.00 96.44 87 VAL A CA 1
ATOM 659 C C . VAL A 1 87 ? 1.492 -1.076 9.137 1.00 96.44 87 VAL A C 1
ATOM 661 O O . VAL A 1 87 ? 2.445 -1.630 8.588 1.00 96.44 87 VAL A O 1
ATOM 664 N N . PHE A 1 88 ? 0.496 -0.526 8.447 1.00 96.50 88 PHE A N 1
ATOM 665 C CA . PHE A 1 88 ? 0.409 -0.573 6.993 1.00 96.50 88 PHE A CA 1
ATOM 666 C C . PHE A 1 88 ? 1.343 0.442 6.335 1.00 96.50 88 PHE A C 1
ATOM 668 O O . PHE A 1 88 ? 1.970 0.106 5.331 1.00 96.50 88 PHE A O 1
ATOM 675 N N . LYS A 1 89 ? 1.520 1.625 6.937 1.00 94.75 89 LYS A N 1
ATOM 676 C CA . LYS A 1 89 ? 2.506 2.627 6.503 1.00 94.75 89 LYS A CA 1
ATOM 677 C C . LYS A 1 89 ? 3.923 2.056 6.550 1.00 94.75 89 LYS A C 1
ATOM 679 O O . LYS A 1 89 ? 4.615 2.057 5.537 1.00 94.75 89 LYS A O 1
ATOM 684 N N . ASN A 1 90 ? 4.327 1.449 7.666 1.00 96.44 90 ASN A N 1
ATOM 685 C CA . ASN A 1 90 ? 5.638 0.802 7.781 1.00 96.44 90 ASN A CA 1
ATOM 686 C C . ASN A 1 90 ? 5.822 -0.316 6.749 1.00 96.44 90 ASN A C 1
ATOM 688 O O . ASN A 1 90 ? 6.904 -0.476 6.181 1.00 96.44 90 ASN A O 1
ATOM 692 N N . LYS A 1 91 ? 4.753 -1.064 6.451 1.00 96.75 91 LYS A N 1
ATOM 693 C CA . LYS A 1 91 ? 4.767 -2.064 5.381 1.00 96.75 91 LYS A CA 1
ATOM 694 C C . LYS A 1 91 ? 5.001 -1.419 4.011 1.00 96.75 91 LYS A C 1
ATOM 696 O O . LYS A 1 91 ? 5.859 -1.899 3.272 1.00 96.75 91 LYS A O 1
ATOM 701 N N . ALA A 1 92 ? 4.309 -0.325 3.695 1.00 97.50 92 ALA A N 1
ATOM 702 C CA . ALA A 1 92 ? 4.512 0.425 2.457 1.00 97.50 92 ALA A CA 1
ATOM 703 C C . ALA A 1 92 ? 5.948 0.961 2.344 1.00 97.50 92 ALA A C 1
ATOM 705 O O . ALA A 1 92 ? 6.601 0.702 1.337 1.00 97.50 92 ALA A O 1
ATOM 706 N N . TYR A 1 93 ? 6.498 1.579 3.395 1.00 97.88 93 TYR A N 1
ATOM 707 C CA . TYR A 1 93 ? 7.897 2.025 3.407 1.00 97.88 93 TYR A CA 1
ATOM 708 C C . TYR A 1 93 ? 8.890 0.873 3.208 1.00 97.88 93 TYR A C 1
ATOM 710 O O . TYR A 1 93 ? 9.879 1.023 2.489 1.00 97.88 93 TYR A O 1
ATOM 718 N N . SER A 1 94 ? 8.614 -0.312 3.764 1.00 98.31 94 SER A N 1
ATOM 719 C CA . SER A 1 94 ? 9.449 -1.493 3.510 1.00 98.31 94 SER A CA 1
ATOM 720 C C . SER A 1 94 ? 9.422 -1.933 2.039 1.00 98.31 94 SER A C 1
ATOM 722 O O . SER A 1 94 ? 10.436 -2.392 1.516 1.00 98.31 94 SER A O 1
ATOM 724 N N . TYR A 1 95 ? 8.286 -1.771 1.351 1.00 98.44 95 TYR A N 1
ATOM 725 C CA . TYR A 1 95 ? 8.172 -2.038 -0.083 1.00 98.44 95 TYR A CA 1
ATOM 726 C C . TYR A 1 95 ? 8.887 -0.979 -0.916 1.00 98.44 95 TYR A C 1
ATOM 728 O O . TYR A 1 95 ? 9.605 -1.340 -1.841 1.00 98.44 95 TYR A O 1
ATOM 736 N N . ILE A 1 96 ? 8.760 0.299 -0.553 1.00 98.25 96 ILE A N 1
ATOM 737 C CA . ILE A 1 96 ? 9.455 1.412 -1.214 1.00 98.25 96 ILE A CA 1
ATOM 738 C C . ILE A 1 96 ? 10.970 1.209 -1.157 1.00 98.25 96 ILE A C 1
ATOM 740 O O . ILE A 1 96 ? 11.650 1.350 -2.170 1.00 98.25 96 ILE A O 1
ATOM 744 N N . LYS A 1 97 ? 11.502 0.801 0.002 1.00 98.19 97 LYS A N 1
ATOM 745 C CA . LYS A 1 97 ? 12.931 0.499 0.144 1.00 98.19 97 LYS A CA 1
ATOM 746 C C . LYS A 1 97 ? 13.386 -0.597 -0.825 1.00 98.19 97 LYS A C 1
ATOM 748 O O . LYS A 1 97 ? 14.433 -0.454 -1.443 1.00 98.19 97 LYS A O 1
ATOM 753 N N . LYS A 1 98 ? 12.584 -1.653 -0.998 1.00 98.06 98 LYS A N 1
ATOM 754 C CA . LYS A 1 98 ? 12.865 -2.718 -1.975 1.00 98.06 98 LYS A CA 1
ATOM 755 C C . LYS A 1 98 ? 12.790 -2.213 -3.414 1.00 98.06 98 LYS A C 1
ATOM 757 O O . LYS A 1 98 ? 13.632 -2.576 -4.222 1.00 98.06 98 LYS A O 1
ATOM 762 N N . VAL A 1 99 ? 11.821 -1.355 -3.740 1.00 98.00 99 VAL A N 1
ATOM 763 C CA . VAL A 1 99 ? 11.759 -0.709 -5.063 1.00 98.00 99 VAL A CA 1
ATOM 764 C C . VAL A 1 99 ? 13.047 0.070 -5.336 1.00 98.00 99 VAL A C 1
ATOM 766 O O . VAL A 1 99 ? 13.620 -0.092 -6.405 1.00 98.00 99 VAL A O 1
ATOM 769 N N . ALA A 1 100 ? 13.559 0.820 -4.355 1.00 97.75 100 ALA A N 1
ATOM 770 C CA . ALA A 1 100 ? 14.812 1.567 -4.484 1.00 97.75 100 ALA A CA 1
ATOM 771 C C . ALA A 1 100 ? 16.058 0.674 -4.673 1.00 97.75 100 ALA A C 1
ATOM 773 O O . ALA A 1 100 ? 17.080 1.139 -5.179 1.00 97.75 100 ALA A O 1
ATOM 774 N N . GLU A 1 101 ? 16.014 -0.591 -4.244 1.00 96.94 101 GLU A N 1
ATOM 775 C CA . GLU A 1 101 ? 17.066 -1.576 -4.527 1.00 96.94 101 GLU A CA 1
ATOM 776 C C . GLU A 1 101 ? 17.015 -1.993 -6.004 1.00 96.94 101 GLU A C 1
ATOM 778 O O . GLU A 1 101 ? 18.012 -1.840 -6.708 1.00 96.94 101 GLU A O 1
ATOM 783 N N . TYR A 1 102 ? 15.838 -2.385 -6.505 1.00 96.00 102 TYR A N 1
ATOM 784 C CA . TYR A 1 102 ? 15.642 -2.750 -7.916 1.00 96.00 102 TYR A CA 1
ATOM 785 C C . TYR A 1 102 ? 15.874 -1.589 -8.889 1.00 96.00 102 TYR A C 1
ATOM 787 O O . TYR A 1 102 ? 16.386 -1.798 -9.987 1.00 96.00 102 TYR A O 1
ATOM 795 N N . GLU A 1 103 ? 15.563 -0.356 -8.484 1.00 94.06 103 GLU A N 1
ATOM 796 C CA . GLU A 1 103 ? 15.797 0.860 -9.273 1.00 94.06 103 GLU A CA 1
ATOM 797 C C . GLU A 1 103 ? 17.268 1.024 -9.695 1.00 94.06 103 GLU A C 1
ATOM 799 O O . GLU A 1 103 ? 17.564 1.608 -10.734 1.00 94.06 103 GLU A O 1
ATOM 804 N N . LYS A 1 104 ? 18.202 0.474 -8.909 1.00 93.44 104 LYS A N 1
ATOM 805 C CA . LYS A 1 104 ? 19.645 0.502 -9.199 1.00 93.44 104 LYS A CA 1
ATOM 806 C C . LYS A 1 104 ? 20.084 -0.604 -10.160 1.00 93.44 104 LYS A C 1
ATOM 808 O O . LYS A 1 104 ? 21.155 -0.499 -10.762 1.00 93.44 104 LYS A O 1
ATOM 813 N N . GLU A 1 105 ? 19.301 -1.674 -10.257 1.00 93.31 105 GLU A N 1
ATOM 814 C CA . GLU A 1 105 ? 19.607 -2.856 -11.063 1.00 93.31 105 GLU A CA 1
ATOM 815 C C . GLU A 1 105 ? 19.108 -2.716 -12.502 1.00 93.31 105 GLU A C 1
ATOM 817 O O . GLU A 1 105 ? 19.783 -3.173 -13.421 1.00 93.31 105 GLU A O 1
ATOM 822 N N . ILE A 1 106 ? 17.960 -2.063 -12.689 1.00 94.88 106 ILE A N 1
ATOM 823 C CA . ILE A 1 106 ? 17.308 -1.875 -13.989 1.00 94.88 106 ILE A CA 1
ATOM 824 C C . ILE A 1 106 ? 17.990 -0.738 -14.753 1.00 94.88 106 ILE A C 1
ATOM 826 O O . ILE A 1 106 ? 18.104 0.386 -14.259 1.00 94.88 106 ILE A O 1
ATOM 830 N N . ARG A 1 107 ? 18.465 -1.030 -15.967 1.00 94.19 107 ARG A N 1
ATOM 831 C CA . ARG A 1 107 ? 19.223 -0.083 -16.801 1.00 94.19 107 ARG A CA 1
ATOM 832 C C . ARG A 1 107 ? 18.621 0.124 -18.179 1.00 94.19 107 ARG A C 1
ATOM 834 O O . ARG A 1 107 ? 18.882 1.162 -18.783 1.00 94.19 107 ARG A O 1
ATOM 841 N N . SER A 1 108 ? 17.848 -0.841 -18.672 1.00 95.06 108 SER A N 1
ATOM 842 C CA . SER A 1 108 ? 17.289 -0.799 -20.027 1.00 95.06 108 SER A CA 1
ATOM 843 C C . SER A 1 108 ? 16.202 0.266 -20.203 1.00 95.06 108 SER A C 1
ATOM 845 O O . SER A 1 108 ? 15.970 0.742 -21.313 1.00 95.06 108 SER A O 1
ATOM 847 N N . ILE A 1 109 ? 15.579 0.693 -19.102 1.00 93.81 109 ILE A N 1
ATOM 848 C CA . ILE A 1 109 ? 14.606 1.786 -19.048 1.00 93.81 109 ILE A CA 1
ATOM 849 C C . ILE A 1 109 ? 14.880 2.698 -17.853 1.00 93.81 109 ILE A C 1
ATOM 851 O O . ILE A 1 109 ? 15.467 2.291 -16.849 1.00 93.81 109 ILE A O 1
ATOM 855 N N . ASN A 1 110 ? 14.441 3.953 -17.949 1.00 91.69 110 ASN A N 1
ATOM 856 C CA . ASN A 1 110 ? 14.614 4.915 -16.871 1.00 91.69 110 ASN A CA 1
ATOM 857 C C . ASN A 1 110 ? 13.450 4.845 -15.876 1.00 91.69 110 ASN A C 1
ATOM 859 O O . ASN A 1 110 ? 12.372 5.364 -16.147 1.00 91.69 110 ASN A O 1
ATOM 863 N N . ILE A 1 111 ? 13.705 4.267 -14.705 1.00 93.50 111 ILE A N 1
ATOM 864 C CA . ILE A 1 111 ? 12.778 4.272 -13.563 1.00 93.50 111 ILE A CA 1
ATOM 865 C C . ILE A 1 111 ? 13.322 5.071 -12.371 1.00 93.50 111 ILE A C 1
ATOM 867 O O . ILE A 1 111 ? 12.869 4.901 -11.240 1.00 93.50 111 ILE A O 1
ATOM 871 N N . ARG A 1 112 ? 14.318 5.936 -12.602 1.00 93.94 112 ARG A N 1
ATOM 872 C CA . ARG A 1 112 ? 14.961 6.692 -11.525 1.00 93.94 112 ARG A CA 1
ATOM 873 C C . ARG A 1 112 ? 13.985 7.645 -10.841 1.00 93.94 112 ARG A C 1
ATOM 875 O O . ARG A 1 112 ? 13.234 8.356 -11.501 1.00 93.94 112 ARG A O 1
ATOM 882 N N . GLY A 1 113 ? 14.049 7.701 -9.516 1.00 94.81 113 GLY A N 1
ATOM 883 C CA . GLY A 1 113 ? 13.170 8.499 -8.669 1.00 94.81 113 GLY A CA 1
ATOM 884 C C . GLY A 1 113 ? 11.801 7.867 -8.422 1.00 94.81 113 GLY A C 1
ATOM 885 O O . GLY A 1 113 ? 10.995 8.461 -7.703 1.00 94.81 113 GLY A O 1
ATOM 886 N N . PHE A 1 114 ? 11.522 6.673 -8.956 1.00 95.81 114 PHE A N 1
ATOM 887 C CA . PHE A 1 114 ? 10.223 6.033 -8.768 1.00 95.81 114 PHE A CA 1
ATOM 888 C C . PHE A 1 114 ? 9.959 5.705 -7.297 1.00 95.81 114 PHE A C 1
ATOM 890 O O . PHE A 1 114 ? 8.851 5.930 -6.809 1.00 95.81 114 PHE A O 1
ATOM 897 N N . SER A 1 115 ? 10.978 5.271 -6.543 1.00 97.19 115 SER A N 1
ATOM 898 C CA . SER A 1 115 ? 10.818 5.066 -5.100 1.00 97.19 115 SER A CA 1
ATOM 899 C C . SER A 1 115 ? 10.423 6.348 -4.361 1.00 97.19 115 SER A C 1
ATOM 901 O O . SER A 1 115 ? 9.607 6.291 -3.446 1.00 97.19 115 SER A O 1
ATOM 903 N N . ASN A 1 116 ? 10.957 7.504 -4.767 1.00 96.94 116 ASN A N 1
ATOM 904 C CA . ASN A 1 116 ? 10.648 8.794 -4.140 1.00 96.94 116 ASN A CA 1
ATOM 905 C C . ASN A 1 116 ? 9.214 9.225 -4.451 1.00 96.94 116 ASN A C 1
ATOM 907 O O . ASN A 1 116 ? 8.488 9.629 -3.549 1.00 96.94 116 ASN A O 1
ATOM 911 N N . TYR A 1 117 ? 8.769 9.039 -5.695 1.00 95.44 117 TYR A N 1
ATOM 912 C CA . TYR A 1 117 ? 7.374 9.273 -6.061 1.00 95.44 117 TYR A CA 1
ATOM 913 C C . TYR A 1 117 ? 6.407 8.425 -5.217 1.00 95.44 117 TYR A C 1
ATOM 915 O O . TYR A 1 117 ? 5.364 8.907 -4.777 1.00 95.44 117 TYR A O 1
ATOM 923 N N . LEU A 1 118 ? 6.759 7.166 -4.935 1.00 96.00 118 LEU A N 1
ATOM 924 C CA . LEU A 1 118 ? 5.952 6.296 -4.075 1.00 96.00 118 LEU A CA 1
ATOM 925 C C . LEU A 1 118 ? 5.917 6.768 -2.610 1.00 96.00 118 LEU A C 1
ATOM 927 O O . LEU A 1 118 ? 4.908 6.542 -1.940 1.00 96.00 118 LEU A O 1
ATOM 931 N N . VAL A 1 119 ? 6.970 7.432 -2.115 1.00 95.88 119 VAL A N 1
ATOM 932 C CA . VAL A 1 119 ? 6.953 8.105 -0.801 1.00 95.88 119 VAL A CA 1
ATOM 933 C C . VAL A 1 119 ? 5.945 9.247 -0.815 1.00 95.88 119 VAL A C 1
ATOM 935 O O . VAL A 1 119 ? 5.017 9.241 -0.008 1.00 95.88 119 VAL A O 1
ATOM 938 N N . GLU A 1 120 ? 6.071 10.164 -1.777 1.00 93.75 120 GLU A N 1
ATOM 939 C CA . GLU A 1 120 ? 5.169 11.314 -1.910 1.00 93.75 120 GLU A CA 1
ATOM 940 C C . GLU A 1 120 ? 3.706 10.876 -2.040 1.00 93.75 120 GLU A C 1
ATOM 942 O O . GLU A 1 120 ? 2.801 11.500 -1.487 1.00 93.75 120 GLU A O 1
ATOM 947 N N . LEU A 1 121 ? 3.454 9.777 -2.757 1.00 90.88 121 LEU A N 1
ATOM 948 C CA . LEU A 1 121 ? 2.122 9.207 -2.911 1.00 90.88 121 LEU A CA 1
ATOM 949 C C . LEU A 1 121 ? 1.519 8.792 -1.559 1.00 90.88 121 LEU A C 1
ATOM 951 O O . LEU A 1 121 ? 0.363 9.111 -1.280 1.00 90.88 121 LEU A O 1
ATOM 955 N N . ILE A 1 122 ? 2.287 8.098 -0.714 1.00 91.75 122 ILE A N 1
ATOM 956 C CA . ILE A 1 122 ? 1.828 7.674 0.617 1.00 91.75 122 ILE A CA 1
ATOM 957 C C . ILE A 1 122 ? 1.576 8.881 1.528 1.00 91.75 122 ILE A C 1
ATOM 959 O O . ILE A 1 122 ? 0.555 8.916 2.216 1.00 91.75 122 ILE A O 1
ATOM 963 N N . GLU A 1 123 ? 2.445 9.889 1.487 1.00 89.31 123 GLU A N 1
ATOM 964 C CA . GLU A 1 123 ? 2.294 11.128 2.263 1.00 89.31 123 GLU A CA 1
ATOM 965 C C . GLU A 1 123 ? 1.068 11.944 1.818 1.00 89.31 123 GLU A C 1
ATOM 967 O O . GLU A 1 123 ? 0.324 12.482 2.641 1.00 89.31 123 GLU A O 1
ATOM 972 N N . ARG A 1 124 ? 0.767 11.981 0.515 1.00 86.69 124 ARG A N 1
ATOM 973 C CA . ARG A 1 124 ? -0.454 12.628 0.002 1.00 86.69 124 ARG A CA 1
ATOM 974 C C . ARG A 1 124 ? -1.727 11.965 0.513 1.00 86.69 124 ARG A C 1
ATOM 976 O O . ARG A 1 124 ? -2.694 12.660 0.832 1.00 86.69 124 ARG A O 1
ATOM 983 N N . PHE A 1 125 ? -1.747 10.636 0.605 1.00 81.19 125 PHE A N 1
ATOM 984 C CA . PHE A 1 125 ? -2.913 9.924 1.126 1.00 81.19 125 PHE A CA 1
ATOM 985 C C . PHE A 1 125 ? -3.167 10.218 2.608 1.00 81.19 125 PHE A C 1
ATOM 987 O O . PHE A 1 125 ? -4.324 10.263 3.024 1.00 81.19 125 PHE A O 1
ATOM 994 N N . GLU A 1 126 ? -2.125 10.517 3.381 1.00 69.00 126 GLU A N 1
ATOM 995 C CA . GLU A 1 126 ? -2.261 11.013 4.752 1.00 69.00 126 GLU A CA 1
ATOM 996 C C . GLU A 1 126 ? -2.903 12.407 4.797 1.00 69.00 126 GLU A C 1
ATOM 998 O O . GLU A 1 126 ? -3.890 12.610 5.508 1.00 69.00 126 GLU A O 1
ATOM 1003 N N . GLY A 1 127 ? -2.416 13.345 3.978 1.00 61.38 127 GLY A N 1
ATOM 1004 C CA . GLY A 1 127 ? -2.944 14.714 3.930 1.00 61.38 127 GLY A CA 1
ATOM 1005 C C . GLY A 1 127 ? -4.392 14.812 3.433 1.00 61.38 127 GLY A C 1
ATOM 1006 O O . GLY A 1 127 ? -5.141 15.687 3.866 1.00 61.38 127 GLY A O 1
ATOM 1007 N N . SER A 1 128 ? -4.822 13.888 2.569 1.00 60.78 128 SER A N 1
ATOM 1008 C CA . SER A 1 128 ? -6.161 13.905 1.958 1.00 60.78 128 SER A CA 1
ATOM 1009 C C . SER A 1 128 ? -7.327 13.771 2.950 1.00 60.78 128 SER A C 1
ATOM 1011 O O . SER A 1 128 ? -8.454 14.145 2.625 1.00 60.78 128 SER A O 1
ATOM 1013 N N . ARG A 1 129 ? -7.071 13.301 4.178 1.00 58.34 129 ARG A N 1
ATOM 1014 C CA . ARG A 1 129 ? -8.087 13.215 5.237 1.00 58.34 129 ARG A CA 1
ATOM 1015 C C . ARG A 1 129 ? -8.330 14.503 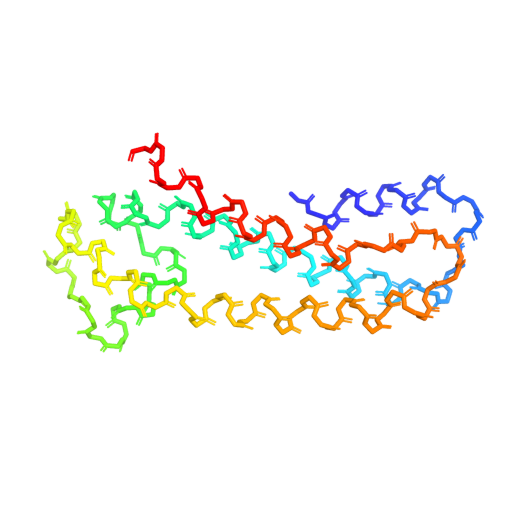6.003 1.00 58.34 129 ARG A C 1
ATOM 1017 O O . ARG A 1 129 ? -9.388 14.639 6.596 1.00 58.34 129 ARG A O 1
ATOM 1024 N N . LEU A 1 130 ? -7.385 15.440 5.996 1.00 49.53 130 LEU A N 1
ATOM 1025 C CA . LEU A 1 130 ? -7.559 16.735 6.665 1.00 49.53 130 LEU A CA 1
ATOM 1026 C C . LEU A 1 130 ? -8.522 17.664 5.902 1.00 49.53 130 LEU A C 1
ATOM 1028 O O . LEU A 1 130 ? -8.850 18.740 6.390 1.00 49.53 130 LEU A O 1
ATOM 1032 N N . LEU A 1 131 ? -8.958 17.255 4.706 1.00 43.38 131 LEU A N 1
ATOM 1033 C CA . LEU A 1 131 ? -9.799 18.032 3.794 1.00 43.38 131 LEU A CA 1
ATOM 1034 C C . LEU A 1 131 ? -11.236 17.489 3.663 1.00 43.38 131 LEU A C 1
ATOM 1036 O O . LEU A 1 131 ? -11.998 18.031 2.864 1.00 43.38 131 LEU A O 1
ATOM 1040 N N . ARG A 1 132 ? -11.600 16.419 4.385 1.00 45.06 132 ARG A N 1
ATOM 1041 C CA . ARG A 1 132 ? -12.923 15.774 4.320 1.00 45.06 132 ARG A CA 1
ATOM 1042 C C . ARG A 1 132 ? -13.622 15.741 5.670 1.00 45.06 132 ARG A C 1
ATOM 1044 O O . ARG A 1 132 ? -12.928 15.511 6.682 1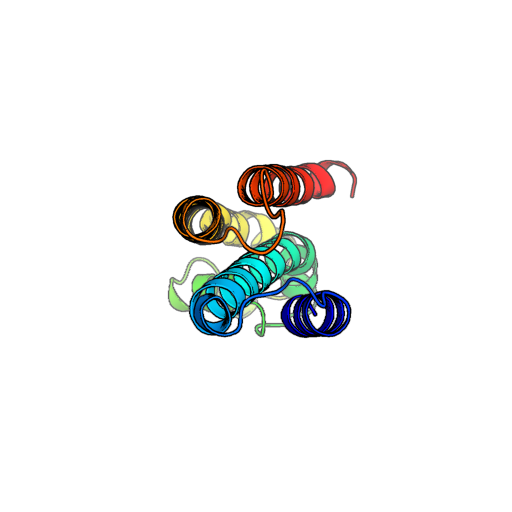.00 45.06 132 ARG A O 1
#

Foldseek 3Di:
DQQVVLVVVQVVQPLFDPVLVVLSSLLSVLLVLLVLLLVLLQCVLVCQLVLNCPRPLNVVCCVVVLDHSVSRNPSVCSVSSVVCSVVSVVVNLVSLVSSVVSCVVGDSDHPPCVSVVSVVSSVVSVVVVVVD

Radius of gyration: 17.63 Å; chains: 1; bounding box: 41×28×47 Å

Secondary structure (DSSP, 8-state):
-HHHHHHHHHHT-TT--GGGHHHHHHHHHHHHHHHHHHHHHHHHHHHHHHT---SHHHHHHHHTTSS-GGGTT-GGGHHHHHTTHHHHHHHHHHHHHHHHHHTTT--SS--TTHHHHHHHHHHHHHHGGGG-

pLDDT: mean 92.88, std 9.6, range [43.38, 98.44]

Sequence (132 aa):
MVEVAMDMDLMCSPAFEMRELGSMRTVACLAQKIAHVGNMLTTYPSEVVERDVSSPIISLALRKGIIREDELGDKAAVPKVGKLEWVFKNKAYSYIKKVAEYEKEIRSINIRGFSNYLVELIERFEGSRLLR